Protein AF-A0A7J8X8Y2-F1 (afdb_monomer_lite)

InterPro domains:
  IPR012392 Very-long-chain 3-ketoacyl-CoA synthase [PTHR31561] (1-109)
  IPR013601 FAE1/Type III polyketide synthase-like protein [PF08392] (1-109)
  IPR016039 Thiolase-like [G3DSA:3.40.47.10] (1-109)
  IPR016039 Thiolase-like [SSF53901] (2-109)

Organism: Gossypium aridum (NCBI:txid34290)

Radius of gyration: 15.76 Å; chains: 1; bounding box: 42×34×38 Å

pLDDT: mean 91.22, std 5.47, range [61.12, 97.75]

Structure (mmCIF, N/CA/C/O backbone):
data_AF-A0A7J8X8Y2-F1
#
_entry.id   AF-A0A7J8X8Y2-F1
#
loop_
_atom_site.group_PDB
_atom_site.id
_atom_site.type_symbol
_atom_site.label_atom_id
_atom_site.label_alt_id
_atom_site.label_comp_id
_atom_site.label_asym_id
_atom_site.label_entity_id
_atom_site.label_seq_id
_atom_site.pdbx_PDB_ins_code
_atom_site.Cartn_x
_atom_site.Cartn_y
_atom_site.Cartn_z
_atom_site.occupancy
_atom_site.B_iso_or_equiv
_atom_site.auth_seq_id
_atom_site.auth_comp_id
_atom_site.auth_asym_id
_atom_site.auth_atom_id
_atom_site.pdbx_PDB_model_num
ATOM 1 N N . MET A 1 1 ? 17.565 16.920 -14.544 1.00 61.12 1 MET A N 1
ATOM 2 C CA . MET A 1 1 ? 16.893 16.810 -13.231 1.00 61.12 1 MET A CA 1
ATOM 3 C C . MET A 1 1 ? 16.813 18.152 -12.501 1.00 61.12 1 MET A C 1
ATOM 5 O O . MET A 1 1 ? 15.831 18.385 -11.815 1.00 61.12 1 MET A O 1
ATOM 9 N N . GLU A 1 2 ? 17.751 19.085 -12.712 1.00 69.75 2 GLU A N 1
ATOM 10 C CA . GLU A 1 2 ? 17.732 20.404 -12.041 1.00 69.75 2 GLU A CA 1
ATOM 11 C C . GLU A 1 2 ? 16.495 21.270 -12.352 1.00 69.75 2 GLU A C 1
ATOM 13 O O . GLU A 1 2 ? 16.040 22.024 -11.503 1.00 69.75 2 GLU A O 1
ATOM 18 N N . LYS A 1 3 ? 15.889 21.130 -13.540 1.00 85.94 3 LYS A N 1
ATOM 19 C CA . LYS A 1 3 ? 14.676 21.885 -13.916 1.00 85.94 3 LYS A CA 1
ATOM 20 C C . LYS A 1 3 ? 13.361 21.248 -13.456 1.00 85.94 3 LYS A C 1
ATOM 22 O O . LYS A 1 3 ? 12.321 21.883 -13.572 1.00 85.94 3 LYS A O 1
ATOM 27 N N . SER A 1 4 ? 13.382 19.998 -12.986 1.00 86.38 4 SER A N 1
ATOM 28 C CA . SER A 1 4 ? 12.163 19.263 -12.617 1.00 86.38 4 SER A CA 1
ATOM 29 C C . SER A 1 4 ? 11.805 19.371 -11.134 1.00 86.38 4 SER A C 1
ATOM 31 O O . SER A 1 4 ? 10.745 18.891 -10.751 1.00 86.38 4 SER A O 1
ATOM 33 N N . GLY A 1 5 ? 12.668 19.964 -10.296 1.00 87.00 5 GLY A N 1
ATOM 34 C CA . GLY A 1 5 ? 12.422 20.099 -8.853 1.00 87.00 5 GLY A CA 1
ATOM 35 C C . GLY A 1 5 ? 12.385 18.768 -8.089 1.00 87.00 5 GLY A C 1
ATOM 36 O O . GLY A 1 5 ? 11.789 18.687 -7.021 1.00 87.00 5 GLY A O 1
ATOM 37 N N . ILE A 1 6 ? 12.987 17.712 -8.644 1.00 87.00 6 ILE A N 1
ATOM 38 C CA . ILE A 1 6 ? 13.023 16.381 -8.028 1.00 87.00 6 ILE A CA 1
ATOM 39 C C . ILE A 1 6 ? 14.191 16.336 -7.040 1.00 87.00 6 ILE A C 1
ATOM 41 O O . ILE A 1 6 ? 15.318 16.632 -7.425 1.00 87.00 6 ILE A O 1
ATOM 45 N N . GLY A 1 7 ? 13.921 15.970 -5.785 1.00 89.12 7 GLY A N 1
ATOM 46 C CA . GLY A 1 7 ? 14.951 15.860 -4.749 1.00 89.12 7 GLY A CA 1
ATOM 47 C C . GLY A 1 7 ? 15.788 14.584 -4.862 1.00 89.12 7 GLY A C 1
ATOM 48 O O . GLY A 1 7 ? 15.325 13.576 -5.396 1.00 89.12 7 GLY A O 1
ATOM 49 N N . ASP A 1 8 ? 16.981 14.601 -4.266 1.00 88.56 8 ASP A N 1
ATOM 50 C CA . ASP A 1 8 ? 17.997 13.537 -4.386 1.00 88.56 8 ASP A CA 1
ATOM 51 C C . ASP A 1 8 ? 17.544 12.150 -3.899 1.00 88.56 8 ASP A C 1
ATOM 53 O O . ASP A 1 8 ? 18.128 11.133 -4.261 1.00 88.56 8 ASP A O 1
ATOM 57 N N . LYS A 1 9 ? 16.487 12.088 -3.079 1.00 86.56 9 LYS A N 1
ATOM 58 C CA . LYS A 1 9 ? 15.906 10.830 -2.576 1.00 86.56 9 LYS A CA 1
ATOM 59 C C . LYS A 1 9 ? 14.896 10.186 -3.530 1.00 86.56 9 LYS A C 1
ATOM 61 O O . LYS A 1 9 ? 14.385 9.113 -3.230 1.00 86.56 9 LYS A O 1
ATOM 66 N N . THR A 1 10 ? 14.567 10.839 -4.642 1.00 87.69 10 THR A N 1
ATOM 67 C CA . THR A 1 10 ? 13.611 10.314 -5.622 1.00 87.69 10 THR A CA 1
ATOM 68 C C . THR A 1 10 ? 14.367 9.643 -6.759 1.00 87.69 10 THR A C 1
ATOM 70 O O . THR A 1 10 ? 15.162 10.284 -7.446 1.00 87.69 10 THR A O 1
ATOM 73 N N . CYS A 1 11 ? 14.088 8.367 -7.001 1.00 87.88 11 CYS A N 1
ATOM 74 C CA . CYS A 1 11 ? 14.705 7.601 -8.075 1.00 87.88 11 CYS A CA 1
ATOM 75 C C . CYS A 1 11 ? 13.662 6.824 -8.885 1.00 87.88 11 CYS A C 1
ATOM 77 O O . CYS A 1 11 ? 12.523 6.625 -8.462 1.00 87.88 11 CYS A O 1
ATOM 79 N N . VAL A 1 12 ? 14.064 6.401 -10.082 1.00 87.88 12 VAL A N 1
ATOM 80 C CA . VAL A 1 12 ? 13.331 5.390 -10.852 1.00 87.88 12 VAL A CA 1
ATOM 81 C C . VAL A 1 12 ? 13.663 3.991 -10.311 1.00 87.88 12 VAL A C 1
ATOM 83 O O . VAL A 1 12 ? 14.717 3.828 -9.693 1.00 87.88 12 VAL A O 1
ATOM 86 N N . PRO A 1 13 ? 12.820 2.969 -10.555 1.00 87.56 13 PRO A N 1
ATOM 87 C CA . PRO A 1 13 ? 13.089 1.605 -10.102 1.00 87.56 13 PRO A CA 1
ATOM 88 C C . PRO A 1 13 ? 14.443 1.084 -10.591 1.00 87.56 13 PRO A C 1
ATOM 90 O O . PRO A 1 13 ? 14.830 1.338 -11.740 1.00 87.56 13 PRO A O 1
ATOM 93 N N . ARG A 1 14 ? 15.142 0.291 -9.769 1.00 88.00 14 ARG A N 1
ATOM 94 C CA . ARG A 1 14 ? 16.481 -0.233 -10.114 1.00 88.00 14 ARG A CA 1
ATOM 95 C C . ARG A 1 14 ? 16.483 -1.023 -11.418 1.00 88.00 14 ARG A C 1
ATOM 97 O O . ARG A 1 14 ? 17.418 -0.905 -12.206 1.00 88.00 14 ARG A O 1
ATOM 104 N N . ALA A 1 15 ? 15.404 -1.756 -11.672 1.00 90.12 15 ALA A N 1
ATOM 105 C CA . ALA A 1 15 ? 15.197 -2.516 -12.899 1.00 90.12 15 ALA A CA 1
ATOM 106 C C . ALA A 1 15 ? 15.314 -1.654 -14.176 1.00 90.12 15 ALA A C 1
ATOM 108 O O . ALA A 1 15 ? 15.834 -2.118 -15.189 1.00 90.12 15 ALA A O 1
ATOM 109 N N . MET A 1 16 ? 14.897 -0.380 -14.118 1.00 89.88 16 MET A N 1
ATOM 110 C CA . MET A 1 16 ? 15.025 0.572 -15.231 1.00 89.88 16 MET A CA 1
ATOM 111 C C . MET A 1 16 ? 16.442 1.136 -15.391 1.00 89.88 16 MET A C 1
ATOM 113 O O . MET A 1 16 ? 16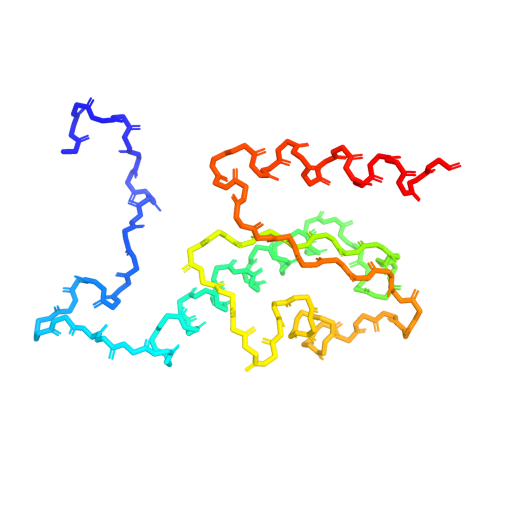.780 1.604 -16.475 1.00 89.88 16 MET A O 1
ATOM 117 N N . MET A 1 17 ? 17.263 1.100 -14.338 1.00 91.12 17 MET A N 1
ATOM 118 C CA . MET A 1 17 ? 18.644 1.601 -14.350 1.00 91.12 17 MET A CA 1
ATOM 119 C C . MET A 1 17 ? 19.673 0.526 -14.738 1.00 91.12 17 MET A C 1
ATOM 121 O O . MET A 1 17 ? 20.829 0.857 -14.990 1.00 91.12 17 MET A O 1
ATOM 125 N N . ALA A 1 18 ? 19.282 -0.752 -14.773 1.00 91.06 18 ALA A N 1
ATOM 126 C CA . ALA A 1 18 ? 20.159 -1.857 -15.155 1.00 91.06 18 ALA A CA 1
ATOM 127 C C . ALA A 1 18 ? 20.542 -1.816 -16.649 1.00 91.06 18 ALA A C 1
ATOM 129 O O . ALA A 1 18 ? 19.776 -1.340 -17.490 1.00 91.06 18 ALA A O 1
ATOM 130 N N . VAL A 1 19 ? 21.724 -2.350 -16.989 1.00 91.44 19 VAL A N 1
ATOM 131 C CA . VAL A 1 19 ? 22.210 -2.475 -18.374 1.00 91.44 19 VAL A CA 1
ATOM 132 C C . VAL A 1 19 ? 22.563 -3.942 -18.658 1.00 91.44 19 VAL A C 1
ATOM 134 O O . VAL A 1 19 ? 23.568 -4.423 -18.135 1.00 91.44 19 VAL A O 1
ATOM 137 N N . PRO A 1 20 ? 21.775 -4.659 -19.485 1.00 89.12 20 PRO A N 1
ATOM 138 C CA . PRO A 1 20 ? 20.522 -4.224 -20.114 1.00 89.12 20 PRO A CA 1
ATOM 139 C C . PRO A 1 20 ? 19.387 -4.045 -19.089 1.00 89.12 20 PRO A C 1
ATOM 141 O O . PRO A 1 20 ? 19.425 -4.629 -18.011 1.00 89.12 20 PRO A O 1
ATOM 144 N N . VAL A 1 21 ? 18.364 -3.257 -19.445 1.00 91.25 21 VAL A N 1
ATOM 145 C CA . VAL A 1 21 ? 17.181 -3.026 -18.594 1.00 91.25 21 VAL A CA 1
ATOM 146 C C . VAL A 1 21 ? 16.570 -4.362 -18.182 1.00 91.25 21 VAL A C 1
ATOM 148 O O . VAL A 1 21 ? 16.212 -5.175 -19.042 1.00 91.25 21 VAL A O 1
ATOM 151 N N . GLU A 1 22 ? 16.401 -4.566 -16.878 1.00 90.81 22 GLU A N 1
A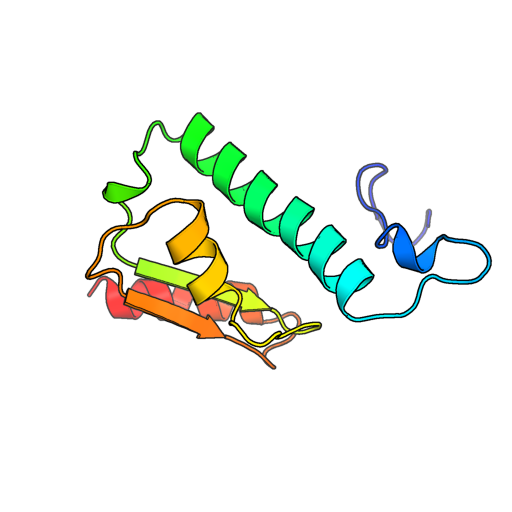TOM 152 C CA . GLU A 1 22 ? 15.744 -5.754 -16.348 1.00 90.81 22 GLU A CA 1
ATOM 153 C C . GLU A 1 22 ? 14.239 -5.626 -16.568 1.00 90.81 22 GLU A C 1
ATOM 155 O O . GLU A 1 22 ? 13.538 -4.839 -15.932 1.00 90.81 22 GLU A O 1
ATOM 160 N N . LYS A 1 23 ? 13.723 -6.407 -17.514 1.00 85.56 23 LYS A N 1
ATOM 161 C CA . LYS A 1 23 ? 12.296 -6.456 -17.824 1.00 85.56 23 LYS A CA 1
ATOM 162 C C . LYS A 1 23 ? 11.688 -7.688 -17.172 1.00 85.56 23 LYS A C 1
ATOM 164 O O . LYS A 1 23 ? 12.236 -8.780 -17.274 1.00 85.56 23 LYS A O 1
ATOM 169 N N . GLY A 1 24 ? 10.520 -7.530 -16.560 1.00 89.81 24 GLY A N 1
ATOM 170 C CA . GLY A 1 24 ? 9.732 -8.666 -16.097 1.00 89.81 24 GLY A CA 1
ATOM 171 C C . GLY A 1 24 ? 8.892 -8.376 -14.864 1.00 89.81 24 GLY A C 1
ATOM 172 O O . GLY A 1 24 ? 9.147 -7.447 -14.100 1.00 89.81 24 GLY A O 1
ATOM 173 N N . ILE A 1 25 ? 7.894 -9.235 -14.662 1.00 90.00 25 ILE A N 1
ATOM 174 C CA . ILE A 1 25 ? 6.965 -9.166 -13.528 1.00 90.00 25 ILE A CA 1
ATOM 175 C C . ILE A 1 25 ? 7.717 -9.316 -12.202 1.00 90.00 25 ILE A C 1
ATOM 177 O O . ILE A 1 25 ? 7.388 -8.631 -11.243 1.00 90.00 25 ILE A O 1
ATOM 181 N N . ALA A 1 26 ? 8.746 -10.168 -12.146 1.00 91.06 26 ALA A N 1
ATOM 182 C CA . ALA A 1 26 ? 9.528 -10.390 -10.931 1.00 91.06 26 ALA A CA 1
ATOM 183 C C . ALA A 1 26 ? 10.265 -9.122 -10.470 1.00 91.06 26 ALA A C 1
ATOM 185 O O . ALA A 1 26 ? 10.203 -8.778 -9.293 1.00 91.06 26 ALA A O 1
ATOM 186 N N . ALA A 1 27 ? 10.903 -8.402 -11.399 1.00 90.81 27 ALA A N 1
ATOM 187 C CA . ALA A 1 27 ? 11.603 -7.156 -11.101 1.00 90.81 27 ALA A CA 1
ATOM 188 C C . ALA A 1 27 ? 10.621 -6.053 -10.670 1.00 90.81 27 ALA A C 1
ATOM 190 O O . ALA A 1 27 ? 10.806 -5.438 -9.624 1.00 90.81 27 ALA A O 1
ATOM 191 N N . ALA A 1 28 ? 9.517 -5.876 -11.409 1.00 90.31 28 ALA A N 1
ATOM 192 C CA . ALA A 1 28 ? 8.467 -4.919 -11.047 1.00 90.31 28 ALA A CA 1
ATOM 193 C C . ALA A 1 28 ? 7.844 -5.225 -9.674 1.00 90.31 28 ALA A C 1
ATOM 195 O O . ALA A 1 28 ? 7.609 -4.319 -8.873 1.00 90.31 28 ALA A O 1
ATOM 196 N N . LYS A 1 29 ? 7.609 -6.510 -9.384 1.00 91.31 29 LYS A N 1
ATOM 197 C CA . LYS A 1 29 ? 7.091 -6.977 -8.098 1.00 91.31 29 LYS A CA 1
ATOM 198 C C . LYS A 1 29 ? 8.064 -6.686 -6.965 1.00 91.31 29 LYS A C 1
ATOM 200 O O . LYS A 1 29 ? 7.627 -6.123 -5.973 1.00 91.31 29 LYS A O 1
ATOM 205 N N . LYS A 1 30 ? 9.349 -7.008 -7.122 1.00 90.88 30 LYS A N 1
ATOM 206 C CA . LYS A 1 30 ? 10.371 -6.778 -6.092 1.00 90.88 30 LYS A CA 1
ATOM 207 C C . LYS A 1 30 ? 10.445 -5.306 -5.676 1.00 90.88 30 LYS A C 1
ATOM 209 O O . LYS A 1 30 ? 10.353 -5.008 -4.493 1.00 90.88 30 LYS A O 1
ATOM 214 N N . GLU A 1 31 ? 10.549 -4.404 -6.648 1.00 89.56 31 GLU A N 1
ATOM 215 C CA . GLU A 1 31 ? 10.625 -2.959 -6.389 1.00 89.56 31 GLU A CA 1
ATOM 216 C C . GLU A 1 31 ? 9.348 -2.444 -5.714 1.00 89.56 31 GLU A C 1
ATOM 218 O O . GLU A 1 31 ? 9.394 -1.693 -4.744 1.00 89.56 31 GLU A O 1
ATOM 223 N N . THR A 1 32 ? 8.183 -2.881 -6.200 1.00 90.94 32 THR A N 1
ATOM 224 C CA . THR A 1 32 ? 6.903 -2.433 -5.640 1.00 90.94 32 THR A CA 1
ATOM 225 C C . THR A 1 32 ? 6.677 -2.984 -4.227 1.00 90.94 32 THR A C 1
ATOM 227 O O . THR A 1 32 ? 6.151 -2.271 -3.377 1.00 90.94 32 THR A O 1
ATOM 230 N N . GLU A 1 33 ? 7.095 -4.224 -3.950 1.00 92.81 33 GLU A N 1
ATOM 231 C CA . GLU A 1 33 ? 7.082 -4.805 -2.602 1.00 92.81 33 GLU A CA 1
ATOM 232 C C . GLU A 1 33 ? 7.962 -4.002 -1.642 1.00 92.81 33 GLU A C 1
ATOM 234 O O . GLU A 1 33 ? 7.512 -3.685 -0.546 1.00 92.81 33 GLU A O 1
ATOM 239 N N . GLU A 1 34 ? 9.180 -3.645 -2.049 1.00 92.31 34 GLU A N 1
ATOM 240 C CA . GLU A 1 34 ? 10.106 -2.858 -1.227 1.00 92.31 34 GLU A CA 1
ATOM 241 C C . GLU A 1 34 ? 9.495 -1.507 -0.830 1.00 92.31 34 GLU A C 1
ATOM 243 O O . GLU A 1 34 ? 9.463 -1.165 0.353 1.00 92.31 34 GLU A O 1
ATOM 248 N N . VAL A 1 35 ? 8.908 -0.789 -1.793 1.00 91.81 35 VAL A N 1
ATOM 249 C CA . VAL A 1 35 ? 8.274 0.516 -1.545 1.00 91.81 35 VAL A CA 1
ATOM 250 C C . VAL A 1 35 ? 7.013 0.388 -0.687 1.00 91.81 35 VAL A C 1
ATOM 252 O O . VAL A 1 35 ? 6.872 1.094 0.312 1.00 91.81 35 VAL A O 1
ATOM 255 N N . ILE A 1 36 ? 6.080 -0.495 -1.060 1.00 93.81 36 ILE A N 1
ATOM 256 C CA . ILE A 1 36 ? 4.793 -0.619 -0.358 1.00 93.81 36 ILE A CA 1
ATOM 257 C C . ILE A 1 36 ? 5.003 -1.148 1.061 1.00 93.81 36 ILE A C 1
ATOM 259 O O . ILE A 1 36 ? 4.409 -0.626 2.005 1.00 93.81 36 ILE A O 1
ATOM 263 N N . PHE A 1 37 ? 5.822 -2.187 1.231 1.00 95.75 37 PHE A N 1
ATOM 264 C CA . PHE A 1 37 ? 6.023 -2.789 2.544 1.00 95.75 37 PHE A CA 1
ATOM 265 C C . PHE A 1 37 ? 6.850 -1.889 3.454 1.00 95.75 37 PHE A C 1
ATOM 267 O O . PHE A 1 37 ? 6.451 -1.720 4.603 1.00 95.75 37 PHE A O 1
ATOM 274 N N . GLY A 1 38 ? 7.898 -1.238 2.937 1.00 96.00 38 GLY A N 1
ATOM 275 C CA . GLY A 1 38 ? 8.671 -0.265 3.709 1.00 96.00 38 GLY A CA 1
ATOM 276 C C . GLY A 1 38 ? 7.806 0.892 4.218 1.00 96.00 38 GLY A C 1
ATOM 277 O O . GLY A 1 38 ? 7.868 1.234 5.396 1.00 96.00 38 GLY A O 1
ATOM 278 N N . ALA A 1 39 ? 6.916 1.433 3.377 1.00 95.25 39 ALA A N 1
ATOM 279 C CA . ALA A 1 39 ? 6.004 2.505 3.786 1.00 95.25 39 ALA A CA 1
ATOM 280 C C . ALA A 1 39 ? 5.017 2.072 4.889 1.00 95.25 39 ALA A C 1
ATOM 282 O O . ALA A 1 39 ? 4.712 2.849 5.796 1.00 95.25 39 ALA A O 1
ATOM 283 N N . ILE A 1 40 ? 4.510 0.836 4.829 1.00 96.25 40 ILE A N 1
ATOM 284 C CA . ILE A 1 40 ? 3.613 0.295 5.862 1.00 96.25 40 ILE A CA 1
ATOM 285 C C . ILE A 1 40 ? 4.373 0.056 7.168 1.00 96.25 40 ILE A C 1
ATOM 287 O O . ILE A 1 40 ? 3.862 0.407 8.230 1.00 96.25 40 ILE A O 1
ATOM 291 N N . GLU A 1 41 ? 5.573 -0.523 7.098 1.00 96.56 41 GLU A N 1
ATOM 292 C CA . GLU A 1 41 ? 6.441 -0.754 8.258 1.00 96.56 41 GLU A CA 1
ATOM 293 C C . GLU A 1 41 ? 6.747 0.570 8.977 1.00 96.56 41 GLU A C 1
ATOM 295 O O . GLU A 1 41 ? 6.512 0.672 10.181 1.00 96.56 41 GLU A O 1
ATOM 300 N N . GLU A 1 42 ? 7.131 1.612 8.234 1.00 97.44 42 GLU A N 1
ATOM 301 C CA . GLU A 1 42 ? 7.414 2.946 8.776 1.00 97.44 42 GLU A CA 1
ATOM 302 C C . GLU A 1 42 ? 6.190 3.579 9.464 1.00 97.44 42 GLU A C 1
ATOM 304 O O . GLU A 1 42 ? 6.305 4.163 10.545 1.00 97.44 42 GLU A O 1
ATOM 309 N N . VAL A 1 43 ? 4.996 3.468 8.868 1.00 96.50 43 VAL A N 1
ATOM 310 C CA . VAL A 1 43 ? 3.759 4.005 9.466 1.00 96.50 43 VAL A CA 1
ATOM 311 C C . VAL A 1 43 ? 3.358 3.232 10.721 1.00 96.50 43 VAL A C 1
ATOM 313 O O . VAL A 1 43 ? 2.948 3.846 11.710 1.00 96.50 43 VAL A O 1
ATOM 316 N N . LEU A 1 44 ? 3.465 1.902 10.712 1.00 96.50 44 LEU A N 1
ATOM 317 C CA . LEU A 1 44 ? 3.168 1.078 11.887 1.00 96.50 44 LEU A CA 1
ATOM 318 C C . LEU A 1 44 ? 4.138 1.381 13.032 1.00 96.50 44 LEU A C 1
ATOM 320 O O . LEU A 1 44 ? 3.699 1.560 14.167 1.00 96.50 44 LEU A O 1
ATOM 324 N N . GLU A 1 45 ? 5.430 1.517 12.728 1.00 97.19 45 GLU A N 1
ATOM 325 C CA . GLU A 1 45 ? 6.456 1.883 13.705 1.00 97.19 45 GLU A CA 1
ATOM 326 C C . GLU A 1 45 ? 6.176 3.260 14.321 1.00 97.19 45 GLU A C 1
ATOM 328 O O . GLU A 1 45 ? 6.114 3.393 15.543 1.00 97.19 45 GLU A O 1
ATOM 333 N N . LYS A 1 46 ? 5.929 4.280 13.490 1.00 97.75 46 LYS A N 1
ATOM 334 C CA . LYS A 1 46 ? 5.684 5.655 13.961 1.00 97.75 46 LYS A CA 1
ATOM 335 C C . LYS A 1 46 ? 4.370 5.822 14.718 1.00 97.75 46 LYS A C 1
ATOM 337 O O . LYS A 1 46 ? 4.285 6.671 15.602 1.00 97.75 46 LYS A O 1
ATOM 342 N N . SER A 1 47 ? 3.338 5.066 14.353 1.00 96.62 47 SER A N 1
ATOM 343 C CA . SER A 1 47 ? 2.021 5.152 14.997 1.00 96.62 47 SER A CA 1
ATOM 344 C C . SER A 1 47 ? 1.906 4.298 16.262 1.00 96.62 47 SER A C 1
ATOM 346 O O . SER A 1 47 ? 1.011 4.540 17.070 1.00 96.62 47 SER A O 1
ATOM 348 N N . GLY A 1 48 ? 2.762 3.284 16.429 1.00 95.38 48 GLY A N 1
ATOM 349 C CA . GLY A 1 48 ? 2.640 2.285 17.495 1.00 95.38 48 GLY A CA 1
ATOM 350 C C . GLY A 1 48 ? 1.416 1.368 17.357 1.00 95.38 48 GLY A C 1
ATOM 351 O O . GLY A 1 48 ? 1.121 0.596 18.272 1.00 95.38 48 GLY A O 1
ATOM 352 N N . MET A 1 49 ? 0.687 1.444 16.237 1.00 95.62 49 MET A N 1
ATOM 353 C CA . MET A 1 49 ? -0.480 0.604 15.978 1.00 95.62 49 MET A CA 1
ATOM 354 C C . MET A 1 49 ? -0.060 -0.827 15.660 1.00 95.62 49 MET A C 1
ATOM 356 O O . MET A 1 49 ? 0.930 -1.069 14.966 1.00 95.62 49 MET A O 1
ATOM 360 N N . LYS A 1 50 ? -0.855 -1.806 16.097 1.00 95.75 50 LYS A N 1
ATOM 361 C CA . LYS A 1 50 ? -0.655 -3.187 15.657 1.00 95.75 50 LYS A CA 1
ATOM 362 C C . LYS A 1 50 ? -1.318 -3.362 14.300 1.00 95.75 50 LYS A C 1
ATOM 364 O O . LYS A 1 50 ? -2.407 -2.849 14.055 1.00 95.75 50 LYS A O 1
ATOM 369 N N . SER A 1 51 ? -0.731 -4.187 13.436 1.00 95.12 51 SER A N 1
ATOM 370 C CA . SER A 1 51 ? -1.343 -4.516 12.140 1.00 95.12 51 SER A CA 1
ATOM 371 C C . SER A 1 51 ? -2.759 -5.098 12.277 1.00 95.12 51 SER A C 1
ATOM 373 O O . SER A 1 51 ? -3.590 -4.934 11.389 1.00 95.12 51 SER A O 1
ATOM 375 N N . LYS A 1 52 ? -3.070 -5.739 13.411 1.00 96.12 52 LYS A N 1
ATOM 376 C CA . LYS A 1 52 ? -4.404 -6.268 13.741 1.00 96.12 52 LYS A CA 1
ATOM 377 C C . LYS A 1 52 ? -5.463 -5.194 14.010 1.00 96.12 52 LYS A C 1
ATOM 379 O O . LYS A 1 52 ? -6.648 -5.502 13.893 1.00 96.12 52 LYS A O 1
ATOM 384 N N . ASP A 1 53 ? -5.057 -3.965 14.318 1.00 95.31 53 ASP A N 1
ATOM 385 C CA . ASP A 1 53 ? -5.974 -2.857 14.605 1.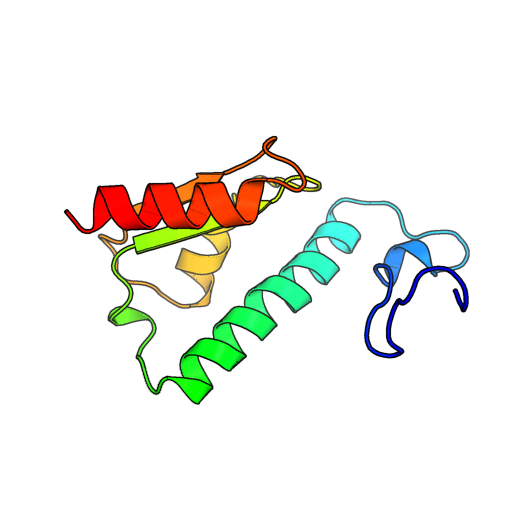00 95.31 53 ASP A CA 1
ATOM 386 C C . ASP A 1 53 ? -6.519 -2.214 13.316 1.00 95.31 53 ASP A C 1
ATOM 388 O O . ASP A 1 53 ? -7.536 -1.519 13.335 1.00 95.31 53 ASP A O 1
ATOM 392 N N . ILE A 1 54 ? -5.892 -2.486 12.168 1.00 95.81 54 ILE A N 1
ATOM 393 C CA . ILE A 1 54 ? -6.317 -1.974 10.863 1.00 95.81 54 ILE A CA 1
ATOM 394 C C . ILE A 1 54 ? -7.595 -2.694 10.410 1.00 95.81 54 ILE A C 1
ATOM 396 O O . ILE A 1 54 ? -7.609 -3.909 10.203 1.00 95.81 54 ILE A O 1
ATOM 400 N N . ARG A 1 55 ? -8.673 -1.925 10.217 1.00 95.12 55 ARG A N 1
ATOM 401 C CA . ARG A 1 55 ? -9.987 -2.425 9.761 1.00 95.12 55 ARG A CA 1
ATOM 402 C C . ARG A 1 55 ? -10.245 -2.255 8.271 1.00 95.12 55 ARG A C 1
ATOM 404 O O . ARG A 1 55 ? -10.974 -3.052 7.691 1.00 95.12 55 ARG A O 1
ATOM 411 N N . ILE A 1 56 ? -9.657 -1.228 7.673 1.00 96.12 56 ILE A N 1
ATOM 412 C CA . ILE A 1 56 ? -9.847 -0.865 6.272 1.00 96.12 56 ILE A CA 1
ATOM 413 C C . ILE A 1 56 ? -8.462 -0.713 5.652 1.00 96.12 56 ILE A C 1
ATOM 415 O O . ILE A 1 56 ? -7.611 -0.009 6.193 1.00 96.12 56 ILE A O 1
ATOM 419 N N . LEU A 1 57 ? -8.245 -1.373 4.520 1.00 96.31 57 LEU A N 1
ATOM 420 C CA . LEU A 1 57 ? -7.046 -1.258 3.705 1.00 96.31 57 LEU A CA 1
ATOM 421 C C . LEU A 1 57 ? -7.457 -0.827 2.298 1.00 96.31 57 LEU A C 1
ATOM 423 O O . LEU A 1 57 ? -8.060 -1.604 1.560 1.00 96.31 57 LEU A O 1
ATOM 427 N N . VAL A 1 58 ? -7.088 0.390 1.909 1.00 95.31 58 VAL A N 1
ATOM 428 C CA . VAL A 1 58 ? -7.237 0.877 0.534 1.00 95.31 58 VAL A CA 1
ATOM 429 C C . VAL A 1 58 ? -5.852 0.940 -0.092 1.00 95.31 58 VAL A C 1
ATOM 431 O O . VAL A 1 58 ? -5.005 1.721 0.337 1.00 95.31 58 VAL A O 1
ATOM 434 N N . VAL A 1 59 ? -5.612 0.103 -1.096 1.00 94.06 59 VAL A N 1
ATOM 435 C CA . VAL A 1 59 ? -4.368 0.099 -1.867 1.00 94.06 59 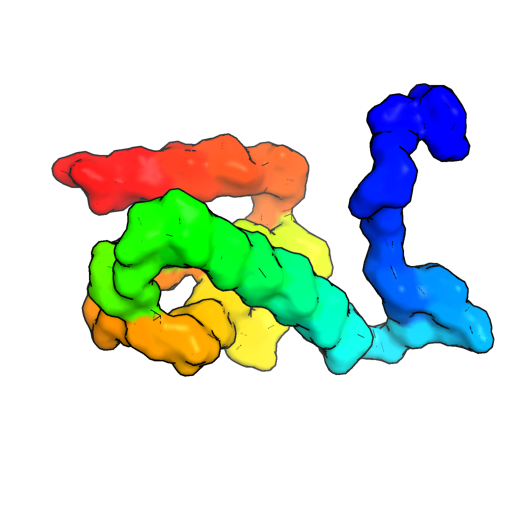VAL A CA 1
ATOM 436 C C . VAL A 1 59 ? -4.638 0.700 -3.225 1.00 94.06 59 VAL A C 1
ATOM 438 O O . VAL A 1 59 ? -5.616 0.341 -3.875 1.00 94.06 59 VAL A O 1
ATOM 441 N N . ASN A 1 60 ? -3.751 1.574 -3.675 1.00 90.25 60 ASN A N 1
ATOM 442 C CA . ASN A 1 60 ? -3.792 2.102 -5.022 1.00 90.25 60 ASN A CA 1
ATOM 443 C C . ASN A 1 60 ? -2.490 1.784 -5.758 1.00 90.25 60 ASN A C 1
ATOM 445 O O . ASN A 1 60 ? -1.408 2.142 -5.294 1.00 90.25 60 ASN A O 1
ATOM 449 N N . SER A 1 61 ? -2.614 1.180 -6.937 1.00 87.38 61 SER A N 1
ATOM 450 C CA . SER A 1 61 ? -1.519 1.033 -7.892 1.00 87.38 61 SER A CA 1
ATOM 451 C C . SER A 1 61 ? -2.041 1.248 -9.307 1.00 87.38 61 SER A C 1
ATOM 453 O O . SER A 1 61 ? -2.962 0.575 -9.762 1.00 87.38 61 SER A O 1
ATOM 455 N N . SER A 1 62 ? -1.448 2.189 -10.038 1.00 82.75 62 SER A N 1
ATOM 456 C CA . SER A 1 62 ? -1.849 2.467 -11.426 1.00 82.75 62 SER A CA 1
ATOM 457 C C . SER A 1 62 ? -0.963 1.777 -12.460 1.00 82.75 62 SER A C 1
ATOM 459 O O . SER A 1 62 ? -1.446 1.410 -13.524 1.00 82.75 62 SER A O 1
ATOM 461 N N . VAL A 1 63 ? 0.320 1.581 -12.152 1.00 79.31 63 VAL A N 1
ATOM 462 C CA . VAL A 1 63 ? 1.318 1.121 -13.132 1.00 79.31 63 VAL A CA 1
ATOM 463 C C . VAL A 1 63 ? 1.450 -0.403 -13.143 1.00 79.31 63 VAL A C 1
ATOM 465 O O . VAL A 1 63 ? 1.768 -0.987 -14.175 1.00 79.31 63 VAL A O 1
ATOM 468 N N . PHE A 1 64 ? 1.185 -1.067 -12.015 1.00 85.38 64 PHE A N 1
ATOM 469 C CA . PHE A 1 64 ? 1.376 -2.509 -11.896 1.00 85.38 64 PHE A CA 1
ATOM 470 C C . PHE A 1 64 ? 0.379 -3.135 -10.912 1.00 85.38 64 PHE A C 1
ATOM 472 O O . PHE A 1 64 ? 0.457 -2.906 -9.704 1.00 85.38 64 PHE A O 1
ATOM 479 N N . ASN A 1 65 ? -0.551 -3.937 -11.438 1.00 85.75 65 ASN A N 1
ATOM 480 C CA . ASN A 1 65 ? -1.593 -4.644 -10.684 1.00 85.75 65 ASN A CA 1
ATOM 481 C C . ASN A 1 65 ? -1.445 -6.161 -10.894 1.00 85.75 65 ASN A C 1
ATOM 483 O O . ASN A 1 65 ? -2.036 -6.702 -11.831 1.00 85.75 65 ASN A O 1
ATOM 487 N N . PRO A 1 66 ? -0.609 -6.843 -10.090 1.00 89.38 66 PRO A N 1
ATOM 488 C CA . PRO A 1 66 ? -0.383 -8.275 -10.227 1.00 89.38 66 PRO A CA 1
ATOM 489 C C . PRO A 1 66 ? -1.576 -9.104 -9.736 1.00 89.38 66 PRO A C 1
ATOM 491 O O . PRO A 1 66 ? -2.466 -8.615 -9.041 1.00 89.38 66 PRO A O 1
ATOM 494 N N . VAL A 1 67 ? -1.543 -10.396 -10.072 1.00 88.50 67 VAL A N 1
ATOM 495 C CA . VAL A 1 67 ? -2.336 -11.437 -9.411 1.00 88.50 67 VAL A CA 1
ATOM 496 C C . VAL A 1 67 ? -1.360 -12.337 -8.645 1.00 88.50 67 VAL A C 1
ATOM 498 O O . VAL A 1 67 ? -0.451 -12.887 -9.272 1.00 88.50 67 VAL A O 1
ATOM 501 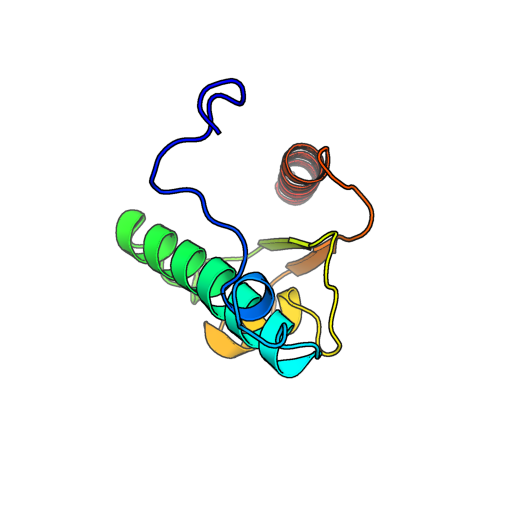N N . PRO A 1 68 ? -1.507 -12.508 -7.316 1.00 89.56 68 PRO A N 1
ATOM 502 C CA . PRO A 1 68 ? -2.493 -11.884 -6.418 1.00 89.56 68 PRO A CA 1
ATOM 503 C C . PRO A 1 68 ? -2.369 -10.352 -6.326 1.00 89.56 68 PRO A C 1
ATOM 505 O O . PRO A 1 68 ? -1.291 -9.816 -6.569 1.00 89.56 68 PRO A O 1
ATOM 508 N N . SER A 1 69 ? -3.458 -9.663 -5.960 1.00 93.19 69 SER A N 1
ATOM 509 C CA . SER A 1 69 ? -3.481 -8.197 -5.831 1.00 93.19 69 SER A CA 1
ATOM 510 C C . SER A 1 69 ? -2.577 -7.692 -4.704 1.00 93.19 69 SER A C 1
ATOM 512 O O . SER A 1 69 ? -2.282 -8.415 -3.747 1.00 93.19 69 SER A O 1
ATOM 514 N N . TRP A 1 70 ? -2.204 -6.409 -4.757 1.00 93.62 70 TRP A N 1
ATOM 515 C CA . TRP A 1 70 ? -1.416 -5.788 -3.691 1.00 93.62 70 TRP A CA 1
ATOM 516 C C . TRP A 1 70 ? -2.135 -5.813 -2.348 1.00 93.62 70 TRP A C 1
ATOM 518 O O . TRP A 1 70 ? -1.517 -6.136 -1.335 1.00 93.62 70 TRP A O 1
ATOM 528 N N . SER A 1 71 ? -3.446 -5.556 -2.337 1.00 94.88 71 SER A N 1
ATOM 529 C CA . SER A 1 71 ? -4.256 -5.683 -1.123 1.00 94.88 71 SER A CA 1
ATOM 530 C C . SER A 1 71 ? -4.149 -7.080 -0.503 1.00 94.88 71 SER A C 1
ATOM 532 O O . SER A 1 71 ? -3.871 -7.194 0.689 1.00 94.88 71 SER A O 1
ATOM 534 N N . ALA A 1 72 ? -4.265 -8.145 -1.302 1.00 94.94 72 ALA A N 1
ATOM 535 C CA . ALA A 1 72 ? -4.155 -9.519 -0.818 1.00 94.94 72 ALA A CA 1
ATOM 536 C C . ALA A 1 72 ? -2.750 -9.830 -0.278 1.00 94.94 72 ALA A C 1
ATOM 538 O O . ALA A 1 72 ? -2.599 -10.469 0.768 1.00 94.94 72 ALA A O 1
ATOM 539 N N . MET A 1 73 ? -1.712 -9.347 -0.961 1.00 96.00 73 MET A N 1
ATOM 540 C CA . MET A 1 73 ? -0.325 -9.531 -0.535 1.00 96.00 73 MET A CA 1
ATOM 541 C C . MET A 1 73 ? -0.026 -8.816 0.787 1.00 96.00 73 MET A C 1
ATOM 543 O O . MET A 1 73 ? 0.596 -9.410 1.668 1.00 96.00 73 MET A O 1
ATOM 547 N N . ILE A 1 74 ? -0.511 -7.584 0.959 1.00 96.62 74 ILE A N 1
ATOM 548 C CA . ILE A 1 74 ? -0.377 -6.810 2.201 1.00 96.62 74 ILE A CA 1
ATOM 549 C C . ILE A 1 74 ? -1.111 -7.513 3.349 1.00 96.62 74 ILE A C 1
ATOM 551 O O . ILE A 1 74 ? -0.514 -7.737 4.405 1.00 96.62 74 ILE A O 1
ATOM 555 N N . VAL A 1 75 ? -2.364 -7.936 3.128 1.00 97.06 75 VAL A N 1
ATOM 556 C CA . VAL A 1 75 ? -3.158 -8.706 4.106 1.00 97.06 75 VAL A CA 1
ATOM 557 C C . VAL A 1 75 ? -2.400 -9.940 4.585 1.00 97.06 75 VAL A C 1
ATOM 559 O O . VAL A 1 75 ? -2.266 -10.159 5.794 1.00 97.06 75 VAL A O 1
ATOM 562 N N . ASN A 1 76 ? -1.843 -10.710 3.650 1.00 96.44 76 ASN A N 1
ATOM 563 C CA . ASN A 1 76 ? -1.101 -11.920 3.976 1.00 96.44 76 ASN A CA 1
ATOM 564 C C . ASN A 1 76 ? 0.245 -11.642 4.666 1.00 96.44 76 ASN A C 1
ATOM 566 O O . ASN A 1 76 ? 0.611 -12.383 5.583 1.00 96.44 76 ASN A O 1
ATOM 570 N N . ARG A 1 77 ? 0.991 -10.613 4.246 1.00 96.12 77 ARG A N 1
ATOM 571 C CA . ARG A 1 77 ? 2.324 -10.307 4.791 1.00 96.12 77 ARG A CA 1
ATOM 572 C C . ARG A 1 77 ? 2.246 -9.773 6.217 1.00 96.12 77 ARG A C 1
ATOM 574 O O . ARG A 1 77 ? 2.883 -10.332 7.102 1.00 96.12 77 ARG A O 1
ATOM 581 N N . PHE A 1 78 ? 1.420 -8.756 6.451 1.00 96.75 78 PHE A N 1
ATOM 582 C CA . PHE A 1 78 ? 1.306 -8.099 7.761 1.00 96.75 78 PHE A CA 1
ATOM 583 C C . PHE A 1 78 ? 0.364 -8.815 8.725 1.00 96.75 78 PHE A C 1
ATOM 585 O O . PHE A 1 78 ? 0.157 -8.353 9.850 1.00 96.75 78 PHE A O 1
ATOM 592 N N . LYS A 1 79 ? -0.212 -9.943 8.286 1.00 96.62 79 LYS A N 1
ATOM 593 C CA . LYS A 1 79 ? -1.185 -10.725 9.049 1.00 96.62 79 LYS A CA 1
ATOM 594 C C . LYS A 1 79 ? -2.272 -9.814 9.595 1.00 96.62 79 LYS A C 1
ATOM 596 O O . LYS A 1 79 ? -2.552 -9.827 10.792 1.00 96.62 79 LYS A O 1
ATOM 601 N N . LEU A 1 80 ? -2.885 -9.036 8.708 1.00 97.25 80 LEU A N 1
ATOM 602 C CA . LEU A 1 80 ? -4.042 -8.208 9.032 1.00 97.25 80 LEU A CA 1
ATOM 603 C C . LEU A 1 80 ? -5.174 -9.062 9.640 1.00 97.25 80 LEU A C 1
ATOM 605 O O . LEU A 1 80 ? -5.110 -10.300 9.701 1.00 97.25 80 LEU A O 1
ATOM 609 N N . ARG A 1 81 ? -6.190 -8.408 10.197 1.00 95.81 81 ARG A N 1
ATOM 610 C CA . ARG A 1 81 ? -7.369 -9.110 10.723 1.00 95.81 81 ARG A CA 1
ATOM 611 C C . ARG A 1 81 ? -8.134 -9.827 9.600 1.00 95.81 81 ARG A C 1
ATOM 613 O O . ARG A 1 81 ? -8.035 -9.451 8.439 1.00 95.81 81 ARG A O 1
ATOM 620 N N . HIS A 1 82 ? -8.856 -10.889 9.954 1.00 93.94 82 HIS A N 1
ATOM 621 C CA . HIS A 1 82 ? -9.524 -11.772 8.988 1.00 93.94 82 HIS A CA 1
ATOM 622 C C . HIS A 1 82 ? -10.719 -11.106 8.286 1.00 93.94 82 HIS A C 1
ATOM 624 O O . HIS A 1 82 ? -11.050 -11.458 7.162 1.00 93.94 82 HIS A O 1
ATOM 630 N N . ASP A 1 83 ? -11.336 -10.136 8.948 1.00 95.06 83 ASP A N 1
ATOM 631 C CA . ASP A 1 83 ? -12.484 -9.335 8.523 1.00 95.06 83 ASP A CA 1
ATOM 632 C C . ASP A 1 83 ? -12.066 -7.926 8.063 1.00 95.06 83 ASP A C 1
ATOM 634 O O . ASP A 1 83 ? -12.840 -6.974 8.147 1.00 95.06 83 ASP A O 1
ATOM 638 N N . VAL A 1 84 ? -10.817 -7.765 7.610 1.00 96.75 84 VAL A N 1
ATOM 639 C CA . VAL A 1 84 ? -10.345 -6.502 7.034 1.00 96.75 84 VAL A CA 1
ATOM 640 C C . VAL A 1 84 ? -11.085 -6.216 5.728 1.00 96.75 84 VAL A C 1
ATOM 642 O O . VAL A 1 84 ? -11.157 -7.063 4.836 1.00 96.75 84 VAL A O 1
ATOM 645 N N . LEU A 1 85 ? -11.596 -4.996 5.581 1.00 95.62 85 LEU A N 1
ATOM 646 C CA . LEU A 1 85 ? -12.130 -4.527 4.308 1.00 95.62 85 LEU A CA 1
ATOM 647 C C . LEU A 1 85 ? -10.958 -4.110 3.419 1.00 95.62 85 LEU A C 1
ATOM 649 O O . LEU A 1 85 ? -10.308 -3.099 3.686 1.00 95.62 85 LEU A O 1
ATOM 653 N N . SER A 1 86 ? -10.650 -4.904 2.393 1.00 95.00 86 SER A N 1
ATOM 654 C CA . SER A 1 86 ? -9.497 -4.668 1.520 1.00 95.00 86 SER A CA 1
ATOM 655 C C . SER A 1 86 ? -9.919 -4.276 0.102 1.00 95.00 86 SER A C 1
ATOM 657 O O . SER A 1 86 ? -10.581 -5.059 -0.579 1.00 95.00 86 SER A O 1
ATOM 659 N N . TYR A 1 87 ? -9.468 -3.115 -0.370 1.00 93.75 87 TYR A N 1
ATOM 660 C CA . TYR A 1 87 ? -9.752 -2.579 -1.703 1.00 93.75 87 TYR A CA 1
ATOM 661 C C . TYR A 1 87 ? -8.449 -2.390 -2.483 1.00 93.75 87 TYR A C 1
ATOM 663 O O . TYR A 1 87 ? -7.469 -1.879 -1.945 1.00 93.75 87 TYR A O 1
ATOM 671 N N . ASN A 1 88 ? -8.435 -2.795 -3.755 1.00 91.69 88 ASN A N 1
ATOM 672 C CA . ASN A 1 88 ? -7.313 -2.574 -4.669 1.00 91.69 88 ASN A CA 1
ATOM 673 C C . ASN A 1 88 ? -7.780 -1.703 -5.838 1.00 91.69 88 ASN A C 1
ATOM 675 O O . ASN A 1 88 ? -8.413 -2.196 -6.770 1.00 91.69 88 ASN A O 1
ATOM 679 N N . LEU A 1 89 ? -7.472 -0.414 -5.771 1.00 89.19 89 LEU A N 1
ATOM 680 C CA . LEU A 1 89 ? -7.787 0.573 -6.793 1.00 89.19 89 LEU A CA 1
ATOM 681 C C . LEU A 1 89 ? -6.701 0.573 -7.874 1.00 89.19 89 LEU A C 1
ATOM 683 O O . LEU A 1 89 ? -5.506 0.571 -7.572 1.00 89.19 89 LEU A O 1
ATOM 687 N N . GLY A 1 90 ? -7.124 0.611 -9.134 1.00 86.31 90 GLY A N 1
ATOM 688 C CA . GLY A 1 90 ? -6.241 0.747 -10.288 1.00 86.31 90 GLY A CA 1
ATOM 689 C C . GLY A 1 90 ? -6.842 1.667 -11.345 1.00 86.31 90 GLY A C 1
ATOM 690 O O . GLY A 1 90 ? -8.040 1.929 -11.338 1.00 86.31 90 GLY A O 1
ATOM 691 N N . GLY A 1 91 ? -6.000 2.185 -12.243 1.00 82.38 91 GLY A N 1
ATOM 692 C CA . GLY A 1 91 ? -6.437 2.990 -13.394 1.00 82.38 91 GLY A CA 1
ATOM 693 C C . GLY A 1 91 ? -6.742 4.469 -13.118 1.00 82.38 91 GLY A C 1
ATOM 694 O O . GLY A 1 91 ? -7.064 5.193 -14.051 1.00 82.38 91 GLY A O 1
ATOM 695 N N . MET A 1 92 ? -6.594 4.947 -11.878 1.00 86.31 92 MET A N 1
ATOM 696 C CA . MET A 1 92 ? -6.911 6.337 -11.500 1.00 86.31 92 MET A CA 1
ATOM 697 C C . MET A 1 92 ? -5.741 7.330 -11.690 1.00 86.31 92 MET A C 1
ATOM 699 O O . MET A 1 92 ? -5.909 8.547 -11.562 1.00 86.31 92 MET A O 1
ATOM 703 N N . GLY A 1 93 ? -4.537 6.839 -12.003 1.00 86.50 93 GLY A N 1
ATOM 704 C CA . GLY A 1 93 ? -3.365 7.668 -12.297 1.00 86.50 93 GLY A CA 1
ATOM 705 C C . GLY A 1 93 ? -2.972 8.589 -11.138 1.00 86.50 93 GLY A C 1
ATOM 706 O 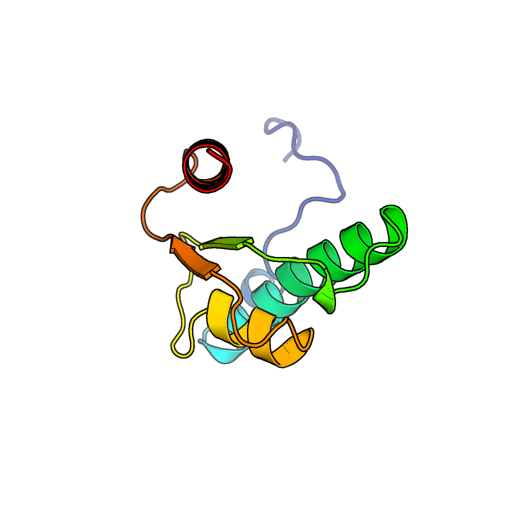O . GLY A 1 93 ? -3.044 8.213 -9.969 1.00 86.50 93 GLY A O 1
ATOM 707 N N . CYS A 1 94 ? -2.568 9.821 -11.448 1.00 86.88 94 CYS A N 1
ATOM 708 C CA . CYS A 1 94 ? -2.100 10.787 -10.446 1.00 86.88 94 CYS A CA 1
ATOM 709 C C . CYS A 1 94 ? -3.189 11.235 -9.453 1.00 86.88 94 CYS A C 1
ATOM 711 O O . CYS A 1 94 ? -2.868 11.702 -8.365 1.00 86.88 94 CYS A O 1
ATOM 713 N N . SER A 1 95 ? -4.473 11.081 -9.795 1.00 89.06 95 SER A N 1
ATOM 714 C CA . SER A 1 95 ? -5.597 11.457 -8.919 1.00 89.06 95 SER A CA 1
ATOM 715 C C . SER A 1 95 ? -5.870 10.443 -7.802 1.00 89.06 95 SER A C 1
ATOM 717 O O . SER A 1 95 ? -6.603 10.709 -6.848 1.00 89.06 95 SER A O 1
ATOM 719 N N . ALA A 1 96 ? -5.253 9.271 -7.906 1.00 87.94 96 ALA A N 1
ATOM 720 C CA . ALA A 1 96 ? -5.632 8.102 -7.145 1.00 87.94 96 ALA A CA 1
ATOM 721 C C . ALA A 1 96 ? -5.400 8.215 -5.629 1.00 87.94 96 ALA A C 1
ATOM 723 O O . ALA A 1 96 ? -6.107 7.572 -4.859 1.00 87.94 96 ALA A O 1
ATOM 724 N N . GLY A 1 97 ? -4.457 9.056 -5.190 1.00 87.12 97 GLY A N 1
ATOM 725 C CA . GLY A 1 97 ? -4.251 9.328 -3.765 1.00 87.12 97 GLY A CA 1
ATOM 726 C C . GLY A 1 97 ? -5.461 10.009 -3.121 1.00 87.12 97 GLY A C 1
ATOM 727 O O . GLY A 1 97 ? -5.931 9.574 -2.074 1.00 87.12 97 GLY A O 1
ATOM 728 N N . VAL A 1 98 ? -6.018 11.031 -3.776 1.00 91.44 98 VAL A N 1
ATOM 729 C CA . VAL A 1 98 ? -7.181 11.772 -3.257 1.00 91.44 98 VAL A CA 1
ATOM 730 C C . VAL A 1 98 ? -8.438 10.900 -3.295 1.00 91.44 98 VAL A C 1
ATOM 732 O O . VAL A 1 98 ? -9.219 10.898 -2.349 1.00 91.44 98 VAL A O 1
ATOM 735 N N . ILE A 1 99 ? -8.592 10.088 -4.345 1.00 91.19 99 ILE A N 1
ATOM 736 C CA . ILE A 1 99 ? -9.689 9.116 -4.454 1.00 91.19 99 ILE A CA 1
ATOM 737 C C . ILE A 1 99 ? -9.610 8.066 -3.342 1.00 91.19 99 ILE A C 1
ATOM 739 O O . ILE A 1 99 ? -10.628 7.742 -2.740 1.00 91.19 99 ILE A O 1
ATOM 743 N N . ALA A 1 100 ? -8.417 7.546 -3.034 1.00 90.88 100 ALA A N 1
ATOM 744 C CA . ALA A 1 100 ? -8.253 6.573 -1.956 1.00 90.88 100 ALA A CA 1
ATOM 745 C C . ALA A 1 100 ? -8.681 7.146 -0.593 1.00 90.88 100 ALA A C 1
ATOM 747 O O . ALA A 1 100 ? -9.297 6.436 0.203 1.00 90.88 100 ALA A O 1
ATOM 748 N N . ILE A 1 101 ? -8.404 8.432 -0.346 1.00 92.00 101 ILE A N 1
ATOM 749 C CA . ILE A 1 101 ? -8.848 9.138 0.863 1.00 92.00 101 ILE A CA 1
ATOM 750 C C . ILE A 1 101 ? -10.373 9.284 0.886 1.00 92.00 101 ILE A C 1
ATOM 752 O O . ILE A 1 101 ? -10.982 9.048 1.927 1.00 92.00 101 ILE A O 1
ATOM 756 N N . ASP A 1 102 ? -10.999 9.640 -0.238 1.00 92.75 102 ASP A N 1
ATOM 757 C CA . ASP A 1 102 ? -12.460 9.753 -0.314 1.00 92.75 102 ASP A CA 1
ATOM 758 C C . ASP A 1 102 ? -13.153 8.403 -0.069 1.00 92.75 102 ASP A C 1
ATOM 760 O O . ASP A 1 102 ? -14.077 8.318 0.738 1.00 92.75 102 ASP A O 1
ATOM 764 N N . VAL A 1 103 ? -12.632 7.320 -0.657 1.00 92.44 103 VAL A N 1
ATOM 765 C CA . VAL A 1 103 ? -13.102 5.952 -0.382 1.00 92.44 103 VAL A CA 1
ATOM 766 C C . VAL A 1 103 ? -12.968 5.621 1.105 1.00 92.44 103 VAL A C 1
ATOM 768 O O . VAL A 1 103 ? -13.920 5.141 1.717 1.00 92.44 103 VAL A O 1
ATOM 771 N N . ALA A 1 104 ? -11.814 5.904 1.717 1.00 93.44 104 ALA A N 1
ATOM 772 C CA . ALA A 1 104 ? -11.617 5.664 3.145 1.00 93.44 104 ALA A CA 1
ATOM 773 C C . ALA A 1 104 ? -12.605 6.468 4.007 1.00 93.44 104 ALA A C 1
ATOM 775 O O . ALA A 1 104 ? -13.145 5.933 4.973 1.00 93.44 104 ALA A O 1
ATOM 776 N N . LYS A 1 105 ? -12.887 7.724 3.640 1.00 93.81 105 LYS A N 1
ATOM 777 C CA . LYS A 1 105 ? -13.869 8.572 4.325 1.00 93.81 105 LYS A CA 1
ATOM 778 C C . LYS A 1 105 ? -15.275 7.975 4.263 1.00 93.81 105 LYS A C 1
ATOM 780 O O . LYS A 1 105 ? -15.930 7.921 5.297 1.00 93.81 105 LYS A O 1
ATOM 785 N N . GLN A 1 106 ? -15.722 7.520 3.093 1.00 93.56 106 GLN A N 1
ATOM 786 C CA . GLN A 1 106 ? -17.048 6.911 2.924 1.00 93.56 106 GLN A CA 1
ATOM 787 C C . GLN A 1 106 ? -17.206 5.614 3.734 1.00 93.56 106 GLN A C 1
ATOM 789 O O . GLN A 1 106 ? -18.292 5.328 4.219 1.00 93.56 106 GLN A O 1
ATOM 794 N N . LEU A 1 107 ? -16.126 4.847 3.915 1.00 92.62 107 LEU A N 1
ATOM 795 C CA . LEU A 1 107 ? -16.136 3.598 4.689 1.00 92.62 107 LEU A CA 1
ATOM 796 C C . LEU A 1 107 ? -16.086 3.800 6.213 1.00 92.62 107 LEU A C 1
ATOM 798 O O . LEU A 1 107 ? -16.321 2.851 6.959 1.00 92.62 107 LEU A O 1
ATOM 802 N N . LEU A 1 108 ? -15.712 4.996 6.676 1.00 90.81 108 LEU A N 1
ATOM 803 C CA . LEU A 1 108 ? -15.675 5.351 8.099 1.00 90.81 108 LEU A CA 1
ATOM 804 C C . LEU A 1 108 ? -16.996 5.950 8.608 1.00 90.81 108 LEU A C 1
ATOM 806 O O . LEU A 1 108 ? -17.125 6.149 9.816 1.00 90.81 108 LEU A O 1
ATOM 810 N N . GLN A 1 109 ? -17.925 6.271 7.704 1.00 77.06 109 GLN A N 1
ATOM 811 C CA . GLN A 1 109 ? -19.273 6.754 8.017 1.00 77.06 109 GLN A CA 1
ATOM 812 C C . GLN A 1 109 ? -20.210 5.591 8.346 1.00 77.06 109 GLN A C 1
ATOM 814 O O . GLN A 1 109 ? -21.062 5.794 9.239 1.00 77.06 109 GLN A O 1
#

Foldseek 3Di:
DVVVPDDPPDDDQVQCVDVVRNDDPVSVVVRVCCVVVVVVVVCCVVVVDQLQVAQEAEAEDAPDADVVGPQVVCCVPSVYHPNHHTHYHYDPPPCVVVVSVVVVVVVVD

Sequence (109 aa):
MEKSGIGDKTCVPRAMMAVPVEKGIAAAKKETEEVIFGAIEEVLEKSGMKSKDIRILVVNSSVFNPVPSWSAMIVNRFKLRHDVLSYNLGGMGCSAGVIAIDVAKQLLQ

Secondary structure (DSSP, 8-state):
-TTTT--TT----HHHHSSS---SHHHHHHHHHHHHHHHHHHHHHHH---GGG--EEEEE-SS---SS-HHHHHHHHTT--TT-EEEEE-S-GGGHHHHHHHHHHHHT-